Protein AF-A0A8S7RG93-F1 (afdb_monomer)

Solvent-accessible surface area (backbone atoms only — not comparable to full-atom values): 8094 Å² total; per-residue (Å²): 134,69,42,66,45,74,46,50,90,49,79,78,48,35,72,48,82,50,54,75,44,61,35,31,41,68,41,27,51,81,32,54,39,38,30,36,41,33,42,27,47,21,50,41,54,77,65,85,40,48,58,27,51,24,71,14,67,47,44,75,46,74,42,75,41,48,56,58,98,50,69,67,44,50,49,54,53,54,55,25,65,52,73,20,52,88,86,57,98,69,40,75,48,78,57,52,65,67,65,40,61,61,70,71,81,74,59,47,77,31,22,24,42,33,40,27,46,27,43,26,37,52,47,80,44,61,74,26,90,56,54,78,43,78,42,61,51,65,45,55,64,79,47,76,45,67,114

pLDDT: mean 72.79, std 14.79, range [44.59, 97.88]

Structure (mmCIF, N/CA/C/O backbone):
data_AF-A0A8S7RG93-F1
#
_entry.id   AF-A0A8S7RG93-F1
#
loop_
_atom_site.group_PDB
_atom_site.id
_atom_site.type_symbol
_atom_site.label_atom_id
_atom_site.label_alt_id
_atom_site.label_comp_id
_atom_site.label_asym_id
_atom_site.label_entity_id
_atom_site.label_seq_id
_atom_site.pdbx_PDB_ins_code
_atom_site.Cartn_x
_atom_site.Cartn_y
_atom_site.Cartn_z
_atom_site.occupancy
_atom_site.B_iso_or_equiv
_atom_site.auth_seq_id
_atom_site.auth_comp_id
_atom_site.auth_asym_id
_atom_site.auth_atom_id
_atom_site.pdbx_PDB_model_num
ATOM 1 N N . MET A 1 1 ? -13.156 17.822 -17.300 1.00 53.69 1 MET A N 1
ATOM 2 C CA . MET A 1 1 ? -12.222 16.770 -16.850 1.00 53.69 1 MET A CA 1
ATOM 3 C C . MET A 1 1 ? -11.912 17.086 -15.394 1.00 53.69 1 MET A C 1
ATOM 5 O O . MET A 1 1 ? -11.568 18.231 -15.138 1.00 53.69 1 MET A O 1
ATOM 9 N N . ILE A 1 2 ? -12.176 16.178 -14.451 1.00 56.91 2 ILE A N 1
ATOM 10 C CA . ILE A 1 2 ? -11.936 16.431 -13.020 1.00 56.91 2 ILE A CA 1
ATOM 11 C C . ILE A 1 2 ? -10.525 15.937 -12.704 1.00 56.91 2 ILE A C 1
ATOM 13 O O . ILE A 1 2 ? -10.261 14.744 -12.793 1.00 56.91 2 ILE A O 1
ATOM 17 N N . THR A 1 3 ? -9.628 16.863 -12.392 1.00 67.50 3 THR A N 1
ATOM 18 C CA . THR A 1 3 ? -8.232 16.596 -12.004 1.00 67.50 3 THR A CA 1
ATOM 19 C C . THR A 1 3 ? -8.032 16.630 -10.491 1.00 67.50 3 THR A C 1
ATOM 21 O O . THR A 1 3 ? -7.026 16.131 -9.988 1.00 67.50 3 THR A O 1
ATOM 24 N N . ASP A 1 4 ? -9.010 17.177 -9.771 1.00 73.06 4 ASP A N 1
ATOM 25 C CA . ASP A 1 4 ? -8.944 17.473 -8.347 1.00 73.06 4 ASP A CA 1
ATOM 26 C C . ASP A 1 4 ? -10.095 16.780 -7.620 1.00 73.06 4 ASP A C 1
ATOM 28 O O . ASP A 1 4 ? -11.269 17.011 -7.922 1.00 73.06 4 ASP A O 1
ATOM 32 N N . LEU A 1 5 ? -9.762 15.950 -6.632 1.00 72.94 5 LEU A N 1
ATOM 33 C CA . LEU A 1 5 ? -10.737 15.387 -5.709 1.00 72.94 5 LEU A CA 1
ATOM 34 C C . LEU A 1 5 ? -10.738 16.188 -4.409 1.00 72.94 5 LEU A C 1
ATOM 36 O O . LEU A 1 5 ? -9.759 16.198 -3.662 1.00 72.94 5 LEU A O 1
ATOM 40 N N . ILE A 1 6 ? -11.871 16.827 -4.124 1.00 71.94 6 ILE A N 1
ATOM 41 C CA . ILE A 1 6 ? -12.083 17.622 -2.918 1.00 71.94 6 ILE A CA 1
ATOM 42 C C . ILE A 1 6 ? -13.050 16.877 -1.995 1.00 71.94 6 ILE A C 1
ATOM 44 O 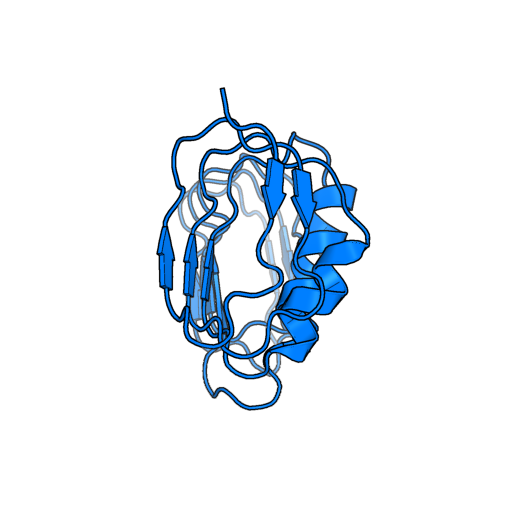O . ILE A 1 6 ? -14.241 16.781 -2.285 1.00 71.94 6 ILE A O 1
ATOM 48 N N . LEU A 1 7 ? -12.542 16.357 -0.876 1.00 67.44 7 LEU A N 1
ATOM 49 C CA . LEU A 1 7 ? -13.325 15.551 0.071 1.00 67.44 7 LEU A CA 1
ATOM 50 C C . LEU A 1 7 ? -13.907 16.355 1.243 1.00 67.44 7 LEU A C 1
ATOM 52 O O . LEU A 1 7 ? -14.810 15.875 1.935 1.00 67.44 7 LEU A O 1
ATOM 56 N N . HIS A 1 8 ? -13.442 17.588 1.461 1.00 66.88 8 HIS A N 1
ATOM 57 C CA . HIS A 1 8 ? -13.927 18.415 2.566 1.00 66.88 8 HIS A CA 1
ATOM 58 C C . HIS A 1 8 ? -15.433 18.726 2.427 1.00 66.88 8 HIS A C 1
ATOM 60 O O . HIS A 1 8 ? -15.956 18.844 1.322 1.00 66.88 8 HIS A O 1
ATOM 66 N N . ASN A 1 9 ? -16.133 18.850 3.563 1.00 59.69 9 ASN A N 1
ATOM 67 C CA . ASN A 1 9 ? -17.582 19.112 3.699 1.00 59.69 9 ASN A CA 1
ATOM 68 C C . ASN A 1 9 ? -18.556 17.944 3.440 1.00 59.69 9 ASN A C 1
ATOM 70 O O . ASN A 1 9 ? -19.765 18.170 3.386 1.00 59.69 9 ASN A O 1
ATOM 74 N N . HIS A 1 10 ? -18.087 16.693 3.387 1.00 65.50 10 HIS A N 1
ATOM 75 C CA . HIS A 1 10 ? -18.960 15.521 3.215 1.00 65.50 10 HIS A CA 1
ATOM 76 C C . HIS A 1 10 ? -18.983 14.599 4.456 1.00 65.50 10 HIS A C 1
ATOM 78 O O . HIS A 1 10 ? -18.579 13.439 4.379 1.00 65.50 10 HIS A O 1
ATOM 84 N N . PRO A 1 11 ? -19.513 15.048 5.616 1.00 65.88 11 PRO A N 1
ATOM 85 C CA . PRO A 1 11 ? -19.370 14.367 6.915 1.00 65.88 11 PRO A CA 1
ATOM 86 C C . PRO A 1 11 ? -20.132 13.038 7.041 1.00 65.88 11 PRO A C 1
ATOM 88 O O . PRO A 1 11 ? -20.156 12.439 8.114 1.00 65.88 11 PRO A O 1
ATOM 91 N N . ARG A 1 12 ? -20.831 12.601 5.991 1.00 71.31 12 ARG A N 1
ATOM 92 C CA . ARG A 1 12 ? -21.590 11.341 5.954 1.00 71.31 12 ARG A CA 1
ATOM 93 C C . ARG A 1 12 ? -21.070 10.365 4.903 1.00 71.31 12 ARG A C 1
ATOM 95 O O . ARG A 1 12 ? -21.580 9.251 4.838 1.00 71.31 12 ARG A O 1
ATOM 102 N N . MET A 1 13 ? -20.128 10.786 4.062 1.00 73.69 13 MET A N 1
ATOM 103 C CA . MET A 1 13 ? -19.639 9.966 2.965 1.00 73.69 13 MET A CA 1
ATOM 104 C C . MET A 1 13 ? -18.694 8.900 3.512 1.00 73.69 13 MET A C 1
ATOM 106 O O . MET A 1 13 ? -17.692 9.229 4.137 1.00 73.69 13 MET A O 1
ATOM 110 N N . LYS A 1 14 ? -19.064 7.634 3.303 1.00 73.94 14 LYS A N 1
ATOM 111 C CA . LYS A 1 14 ? -18.350 6.459 3.821 1.00 73.94 14 LYS A CA 1
ATOM 112 C C . LYS A 1 14 ? -17.550 5.739 2.747 1.00 73.94 14 LYS A C 1
ATOM 114 O O . LYS A 1 14 ? -16.487 5.211 3.030 1.00 73.94 14 LYS A O 1
ATOM 119 N N . THR A 1 15 ? -18.031 5.740 1.511 1.00 74.31 15 THR A N 1
ATOM 120 C CA . THR A 1 15 ? -17.422 4.984 0.417 1.00 74.31 15 THR A CA 1
ATOM 121 C C . THR A 1 15 ? -17.274 5.892 -0.785 1.00 74.31 15 THR A C 1
ATOM 123 O O . THR A 1 15 ? -18.243 6.531 -1.196 1.00 74.31 15 THR A O 1
ATOM 126 N N . ILE A 1 16 ? -16.067 5.939 -1.338 1.00 80.06 16 ILE A N 1
ATOM 127 C CA . ILE A 1 16 ? -15.759 6.634 -2.583 1.00 80.06 16 ILE A CA 1
ATOM 128 C C . ILE A 1 16 ? -14.997 5.671 -3.485 1.00 80.06 16 ILE A C 1
ATOM 130 O O . ILE A 1 16 ? -14.014 5.053 -3.078 1.00 80.06 16 ILE A O 1
ATOM 134 N N . THR A 1 17 ? -15.461 5.549 -4.721 1.00 79.94 17 THR A N 1
ATOM 135 C CA . THR A 1 17 ? -14.852 4.706 -5.746 1.00 79.94 17 THR A CA 1
ATOM 136 C C . THR A 1 17 ? -14.656 5.555 -6.987 1.00 79.94 17 THR A C 1
ATOM 138 O O . THR A 1 17 ? -15.620 6.031 -7.580 1.00 79.94 17 THR A O 1
ATOM 141 N N . LEU A 1 18 ? -13.395 5.808 -7.311 1.00 81.62 18 LEU A N 1
ATOM 142 C CA . LEU A 1 18 ? -12.941 6.705 -8.369 1.00 81.62 18 LEU A CA 1
ATOM 143 C C . LEU A 1 18 ? -11.790 6.061 -9.149 1.00 81.62 18 LEU A C 1
ATOM 145 O O . LEU A 1 18 ? -10.912 6.757 -9.659 1.00 81.62 18 LEU A O 1
ATOM 149 N N . ASN A 1 19 ? -11.772 4.730 -9.226 1.00 80.44 19 ASN A N 1
ATOM 150 C CA . ASN A 1 19 ? -10.787 4.023 -10.028 1.00 80.44 19 ASN A CA 1
ATOM 151 C C . ASN A 1 19 ? -10.903 4.382 -11.515 1.00 80.44 19 ASN A C 1
ATOM 153 O O . ASN A 1 19 ? -11.981 4.762 -11.971 1.00 80.44 19 ASN A O 1
ATOM 157 N N . ASP A 1 20 ? -9.798 4.265 -12.251 1.00 81.50 20 ASP A N 1
ATOM 158 C CA . ASP A 1 20 ? -9.731 4.487 -13.704 1.00 81.50 20 ASP A CA 1
ATOM 159 C C . ASP A 1 20 ? -10.137 5.914 -14.117 1.00 81.50 20 ASP A C 1
ATOM 161 O O . ASP A 1 20 ? -10.946 6.134 -15.020 1.00 81.50 20 ASP A O 1
ATOM 165 N N . ASN A 1 21 ? -9.581 6.906 -13.421 1.00 83.00 21 ASN A N 1
ATOM 166 C CA . ASN A 1 21 ? -9.814 8.326 -13.682 1.00 83.00 21 ASN A CA 1
ATOM 167 C C . ASN A 1 21 ? -8.485 9.065 -13.947 1.00 83.00 21 ASN A C 1
ATOM 169 O O . ASN A 1 21 ? -7.421 8.472 -14.098 1.00 83.00 21 ASN A O 1
ATOM 173 N N . HIS A 1 22 ? -8.543 10.394 -14.058 1.00 83.56 22 HIS A N 1
ATOM 174 C CA . HIS A 1 22 ? -7.373 11.253 -14.282 1.00 83.56 22 HIS A CA 1
ATOM 175 C C . HIS A 1 22 ? -7.102 12.184 -13.091 1.00 83.56 22 HIS A C 1
ATOM 177 O O . HIS A 1 22 ? -6.650 13.315 -13.273 1.00 83.56 22 HIS A O 1
ATOM 183 N N . ILE A 1 23 ? -7.411 11.730 -11.872 1.00 81.12 23 ILE A N 1
ATOM 184 C CA . ILE A 1 23 ? -7.219 12.524 -10.656 1.00 81.12 23 ILE A CA 1
ATOM 185 C C . ILE A 1 23 ? -5.720 12.661 -10.401 1.00 81.12 23 ILE A C 1
ATOM 187 O O . ILE A 1 23 ? -5.010 11.663 -10.295 1.00 81.12 23 ILE A O 1
ATOM 191 N N . ALA A 1 24 ? -5.257 13.902 -10.301 1.00 78.38 24 ALA A N 1
ATOM 192 C CA . ALA A 1 24 ? -3.866 14.242 -10.031 1.00 78.38 24 ALA A CA 1
ATOM 193 C C . ALA A 1 24 ? -3.673 14.783 -8.612 1.00 78.38 24 ALA A C 1
ATOM 195 O O . ALA A 1 24 ? -2.637 14.543 -7.995 1.00 78.38 24 ALA A O 1
ATOM 196 N N . HIS A 1 25 ? -4.681 15.471 -8.072 1.00 77.06 25 HIS A N 1
ATOM 197 C CA . HIS A 1 25 ? -4.604 16.110 -6.765 1.00 77.06 25 HIS A CA 1
ATOM 198 C C . HIS A 1 25 ? -5.715 15.622 -5.838 1.00 77.06 25 HIS A C 1
ATOM 200 O O . HIS A 1 25 ? -6.895 15.597 -6.194 1.00 77.06 25 HIS A O 1
ATOM 206 N N . LEU A 1 26 ? -5.321 15.271 -4.614 1.00 76.25 26 LEU A N 1
ATOM 207 C CA . LEU A 1 26 ? -6.220 14.894 -3.533 1.00 76.25 26 LEU A CA 1
ATOM 208 C C . LEU A 1 26 ? -6.180 15.955 -2.432 1.00 76.25 26 LEU A C 1
ATOM 210 O O . LEU A 1 26 ? -5.134 16.184 -1.825 1.00 76.25 26 LEU A O 1
ATOM 214 N N . ASN A 1 27 ? -7.337 16.544 -2.133 1.00 73.94 27 ASN A N 1
ATOM 215 C CA . ASN A 1 27 ? -7.545 17.381 -0.958 1.00 73.94 27 ASN A CA 1
ATOM 216 C C . ASN A 1 27 ? -8.485 16.667 0.020 1.00 73.94 27 ASN A C 1
ATOM 218 O O . ASN A 1 27 ? -9.711 16.679 -0.128 1.00 73.94 27 ASN A O 1
ATOM 222 N N . ALA A 1 28 ? -7.879 16.061 1.037 1.00 68.50 28 ALA A N 1
ATOM 223 C CA . ALA A 1 28 ? -8.553 15.267 2.056 1.00 68.50 28 ALA A CA 1
ATOM 224 C C . ALA A 1 28 ? -8.852 16.025 3.361 1.00 68.50 28 ALA A C 1
ATOM 226 O O . ALA A 1 28 ? -9.285 15.406 4.339 1.00 68.50 28 ALA A O 1
ATOM 227 N N . LYS A 1 29 ? -8.629 17.346 3.411 1.00 67.75 29 LYS A N 1
ATOM 228 C CA . LYS A 1 29 ? -8.782 18.138 4.643 1.00 67.75 29 LYS A CA 1
ATOM 229 C C . LYS A 1 29 ? -10.152 17.921 5.289 1.00 67.75 29 LYS A C 1
ATOM 231 O O . LYS A 1 29 ? -11.175 17.947 4.614 1.00 67.75 29 LYS A O 1
ATOM 236 N N . ASN A 1 30 ? -10.174 17.753 6.611 1.00 63.59 30 ASN A N 1
ATOM 237 C CA . ASN A 1 30 ? -11.399 17.637 7.416 1.00 63.59 30 ASN A CA 1
ATOM 238 C C . ASN A 1 30 ? -12.322 16.450 7.051 1.00 63.59 30 ASN A C 1
ATOM 240 O O . ASN A 1 30 ? -13.522 16.489 7.341 1.00 63.59 30 ASN A O 1
ATOM 244 N N . THR A 1 31 ? -11.797 15.394 6.422 1.00 66.25 31 THR A N 1
ATOM 245 C CA . THR A 1 31 ? -12.564 14.166 6.155 1.00 66.25 31 THR A CA 1
ATOM 246 C C . THR A 1 31 ? -12.633 13.327 7.429 1.00 66.25 31 THR A C 1
ATOM 248 O O . THR A 1 31 ? -11.603 12.904 7.936 1.00 66.25 31 THR A O 1
ATOM 251 N N . THR A 1 32 ? -13.834 13.092 7.968 1.00 62.72 32 THR A N 1
ATOM 252 C CA . THR A 1 32 ? -13.985 12.485 9.309 1.00 62.72 32 THR A CA 1
ATOM 253 C C . THR A 1 32 ? -14.728 11.157 9.354 1.00 62.72 32 THR A C 1
ATOM 255 O O . THR A 1 32 ? -14.749 10.543 10.412 1.00 62.72 32 THR A O 1
ATOM 258 N N . LYS A 1 33 ? -15.352 10.693 8.262 1.00 71.69 33 LYS A N 1
ATOM 259 C CA . LYS A 1 33 ? -16.142 9.440 8.255 1.00 71.69 33 LYS A CA 1
ATOM 260 C C . LYS A 1 33 ? -15.929 8.555 7.031 1.00 71.69 33 LYS A C 1
ATOM 262 O O . LYS A 1 33 ? -16.757 7.684 6.771 1.00 71.69 33 LYS A O 1
ATOM 267 N N . LEU A 1 34 ? -14.874 8.802 6.262 1.00 72.75 34 LEU A N 1
ATOM 268 C CA . LEU A 1 34 ? -14.605 7.982 5.091 1.00 72.75 34 LEU A CA 1
ATOM 269 C C . LEU A 1 34 ? -14.092 6.626 5.570 1.00 72.75 34 LEU A C 1
ATOM 271 O O . LEU A 1 34 ? -13.175 6.563 6.375 1.00 72.75 34 LEU A O 1
ATOM 275 N N . GLU A 1 35 ? -14.726 5.561 5.104 1.00 73.44 35 GLU A N 1
ATOM 276 C CA . GLU A 1 35 ? -14.441 4.176 5.475 1.00 73.44 35 GLU A CA 1
ATOM 277 C C . GLU A 1 35 ? -13.681 3.452 4.354 1.00 73.44 35 GLU A C 1
ATOM 279 O O . GLU A 1 35 ? -12.786 2.655 4.620 1.00 73.44 35 GLU A O 1
ATOM 284 N N . TYR A 1 36 ? -13.991 3.779 3.098 1.00 71.94 36 TYR A N 1
ATOM 285 C CA . TYR A 1 36 ? -13.410 3.165 1.908 1.00 71.94 36 TYR A CA 1
ATOM 286 C C . TYR A 1 36 ? -13.118 4.216 0.833 1.00 71.94 36 TYR A C 1
ATOM 288 O O . TYR A 1 36 ? -14.006 4.994 0.465 1.00 71.94 36 TYR A O 1
ATOM 296 N N . LEU A 1 37 ? -11.901 4.199 0.285 1.00 76.56 37 LEU A N 1
ATOM 297 C CA . LEU A 1 37 ? -11.484 5.059 -0.820 1.00 76.56 37 LEU A CA 1
ATOM 298 C C . LEU A 1 37 ? -10.726 4.255 -1.879 1.00 76.56 37 LEU A C 1
ATOM 300 O O . LEU A 1 37 ? -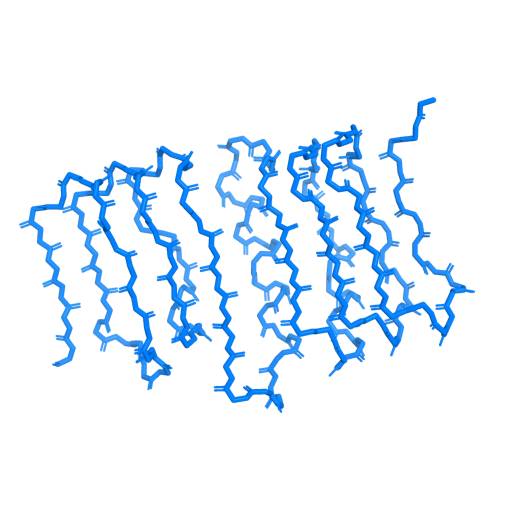9.609 3.807 -1.646 1.00 76.56 37 LEU A O 1
ATOM 304 N N . ASN A 1 38 ? -11.299 4.112 -3.069 1.00 74.19 38 ASN A N 1
ATOM 305 C CA . ASN A 1 38 ? -10.595 3.528 -4.206 1.00 74.19 38 ASN A CA 1
ATOM 306 C C . ASN A 1 38 ? -10.211 4.616 -5.213 1.00 74.19 38 ASN A C 1
ATOM 308 O O . ASN A 1 38 ? -11.084 5.234 -5.820 1.00 74.19 38 ASN A O 1
ATOM 312 N N . LEU A 1 39 ? -8.906 4.827 -5.373 1.00 77.00 39 LEU A N 1
ATOM 313 C CA . LEU A 1 39 ? -8.277 5.741 -6.323 1.00 77.00 39 LEU A CA 1
ATOM 314 C C . LEU A 1 39 ? -7.324 4.996 -7.273 1.00 77.00 39 LEU A C 1
ATOM 316 O O . LEU A 1 39 ? -6.434 5.618 -7.852 1.00 77.00 39 LEU A O 1
ATOM 320 N N . SER A 1 40 ? -7.473 3.679 -7.447 1.00 71.50 40 SER A N 1
ATOM 321 C CA . SER A 1 40 ? -6.615 2.916 -8.355 1.00 71.50 40 SER A CA 1
ATOM 322 C C . SER A 1 40 ? -6.696 3.439 -9.792 1.00 71.50 40 SER A C 1
ATOM 324 O O . SER A 1 40 ? -7.713 3.970 -10.223 1.00 71.50 40 SER A O 1
ATOM 326 N N . ASN A 1 41 ? -5.611 3.315 -10.546 1.00 73.06 41 ASN A N 1
ATOM 327 C CA . ASN A 1 41 ? -5.509 3.757 -11.935 1.00 73.06 41 ASN A CA 1
ATOM 328 C C . ASN A 1 41 ? -5.881 5.244 -12.114 1.00 73.06 41 ASN A C 1
ATOM 330 O O . ASN A 1 41 ? -6.720 5.601 -12.939 1.00 73.06 41 ASN A O 1
ATOM 334 N N . ASN A 1 42 ? -5.267 6.104 -11.299 1.00 76.69 42 ASN A N 1
ATOM 335 C CA . ASN A 1 42 ? -5.296 7.566 -11.431 1.00 76.69 42 ASN A CA 1
ATOM 336 C C . ASN A 1 42 ? -3.881 8.113 -11.690 1.00 76.69 42 ASN A C 1
ATOM 338 O O . ASN A 1 42 ? -2.939 7.340 -11.802 1.00 76.69 42 ASN A O 1
ATOM 342 N N . ASN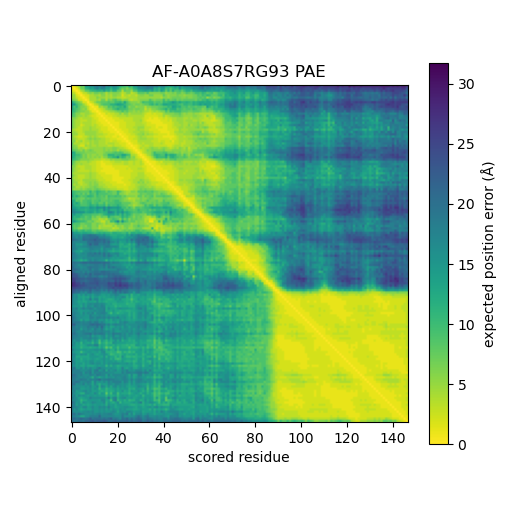 A 1 43 ? -3.726 9.440 -11.760 1.00 75.88 43 ASN A N 1
ATOM 343 C CA . ASN A 1 43 ? -2.453 10.126 -12.023 1.00 75.88 43 ASN A CA 1
ATOM 344 C C . ASN A 1 43 ? -1.955 10.899 -10.785 1.00 75.88 43 ASN A C 1
ATOM 346 O O . ASN A 1 43 ? -1.482 12.032 -10.907 1.00 75.88 43 ASN A O 1
ATOM 350 N N . LEU A 1 44 ? -2.133 10.328 -9.588 1.00 72.94 44 LEU A N 1
ATOM 351 C CA . LEU A 1 44 ? -1.935 11.025 -8.314 1.00 72.94 44 LEU A CA 1
ATOM 352 C C . LEU A 1 44 ? -0.491 11.511 -8.146 1.00 72.94 44 LEU A C 1
ATOM 354 O O . LEU A 1 44 ? 0.438 10.712 -8.118 1.00 72.94 44 LEU A O 1
ATOM 358 N N . LEU A 1 45 ? -0.324 12.820 -7.969 1.00 71.88 45 LEU A N 1
ATOM 359 C CA . LEU A 1 45 ? 0.946 13.465 -7.637 1.00 71.88 45 LEU A CA 1
ATOM 360 C C . LEU A 1 45 ? 1.173 13.455 -6.116 1.00 71.88 45 LEU A C 1
ATOM 362 O O . LEU A 1 45 ? 0.186 13.462 -5.389 1.00 71.88 45 LEU A O 1
ATOM 366 N N . PRO A 1 46 ? 2.419 13.498 -5.602 1.00 65.19 46 PRO A N 1
ATOM 367 C CA . PRO A 1 46 ? 2.707 13.673 -4.169 1.00 65.19 46 PRO A CA 1
ATOM 368 C C . PRO A 1 46 ? 1.864 14.783 -3.509 1.00 65.19 46 PRO A C 1
ATOM 370 O O . PRO A 1 46 ? 1.734 15.870 -4.072 1.00 65.19 46 PRO A O 1
ATOM 373 N N . THR A 1 47 ? 1.316 14.548 -2.309 1.00 66.31 47 THR A N 1
ATOM 374 C CA . THR A 1 47 ? 0.600 15.577 -1.527 1.00 66.31 47 THR A CA 1
ATOM 375 C C . THR A 1 47 ? 0.931 15.494 -0.040 1.00 66.31 47 THR A C 1
ATOM 377 O O . THR A 1 47 ? 1.064 14.407 0.511 1.00 66.31 47 THR A O 1
ATOM 380 N N . ASN A 1 48 ? 0.990 16.650 0.624 1.00 62.28 48 ASN A N 1
ATOM 381 C CA . ASN A 1 48 ? 1.135 16.748 2.082 1.00 62.28 48 ASN A CA 1
ATOM 382 C C . ASN A 1 48 ? -0.219 16.634 2.812 1.00 62.28 48 ASN A C 1
ATOM 384 O O . ASN A 1 48 ? -0.263 16.525 4.032 1.00 62.28 48 ASN A O 1
ATOM 388 N N . ASP A 1 49 ? -1.337 16.672 2.078 1.00 61.62 49 ASP A N 1
ATOM 389 C CA . ASP A 1 49 ? -2.686 16.616 2.657 1.00 61.62 49 ASP A CA 1
ATOM 390 C C . ASP A 1 49 ? -3.156 15.180 2.945 1.00 61.62 49 ASP A C 1
ATOM 392 O O . ASP A 1 49 ? -4.237 14.984 3.507 1.00 61.62 49 ASP A O 1
ATOM 396 N N . ILE A 1 50 ? -2.359 14.168 2.584 1.00 63.03 50 ILE A N 1
ATOM 397 C CA . ILE A 1 50 ? -2.693 12.763 2.830 1.00 63.03 50 ILE A CA 1
ATOM 398 C C . ILE A 1 50 ? -2.822 12.475 4.330 1.00 63.03 50 ILE A C 1
ATOM 400 O O . ILE A 1 50 ? -3.682 11.690 4.731 1.00 63.03 50 ILE A O 1
ATOM 404 N N . ASP A 1 51 ? -2.084 13.227 5.156 1.00 56.69 51 ASP A N 1
ATOM 405 C CA . ASP A 1 51 ? -2.135 13.148 6.613 1.00 56.69 51 ASP A CA 1
ATOM 406 C C . ASP A 1 51 ? -3.514 13.481 7.205 1.00 56.69 51 ASP A C 1
ATOM 408 O O . ASP A 1 51 ? -3.820 13.163 8.351 1.00 56.69 51 ASP A O 1
ATOM 412 N N . GLN A 1 52 ? -4.400 14.091 6.417 1.00 61.78 52 GLN A N 1
ATOM 413 C CA . GLN A 1 52 ? -5.749 14.450 6.842 1.00 6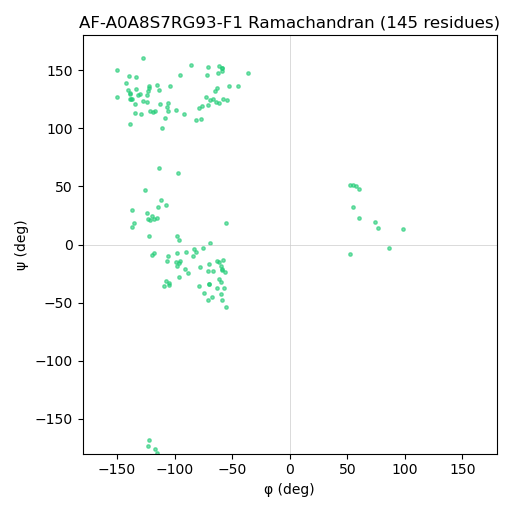1.78 52 GLN A CA 1
ATOM 414 C C . GLN A 1 52 ? -6.771 13.332 6.608 1.00 61.78 52 GLN A C 1
ATOM 416 O O . GLN A 1 52 ? -7.740 13.264 7.365 1.00 61.78 52 GLN A O 1
ATOM 421 N N . LEU A 1 53 ? -6.543 12.410 5.655 1.00 57.31 53 LEU A N 1
ATOM 422 C CA . LEU A 1 53 ? -7.323 11.159 5.586 1.00 57.31 53 LEU A CA 1
ATOM 423 C C . LEU A 1 53 ? -7.167 10.349 6.882 1.00 57.31 53 LEU A C 1
ATOM 425 O O . LEU A 1 53 ? -8.107 9.693 7.329 1.00 57.31 53 LEU A O 1
ATOM 429 N N . ILE A 1 54 ? -5.991 10.458 7.504 1.00 51.09 54 ILE A N 1
ATOM 430 C CA . ILE A 1 54 ? -5.598 9.762 8.732 1.00 51.09 54 ILE A CA 1
ATOM 431 C C . ILE A 1 54 ? -6.446 10.141 9.927 1.00 51.09 54 ILE A C 1
ATOM 433 O O . ILE A 1 54 ? -6.827 9.288 10.727 1.00 51.09 54 ILE A O 1
ATOM 437 N N . SER A 1 55 ? -6.818 11.414 10.014 1.00 51.78 55 SER A N 1
ATOM 438 C CA . SER A 1 55 ? -7.643 11.918 11.107 1.00 51.78 55 SER A CA 1
ATOM 439 C C . SER A 1 55 ? -9.042 11.285 11.163 1.00 51.78 55 SER A C 1
ATOM 441 O O . SER A 1 55 ? -9.718 11.398 12.187 1.00 51.78 55 SER A O 1
ATOM 443 N N . SER A 1 56 ? -9.477 10.586 10.104 1.00 58.16 56 SER A N 1
ATOM 444 C CA . SER A 1 56 ? -10.823 10.027 10.022 1.00 58.16 56 SER A CA 1
ATOM 445 C C . SER A 1 56 ? -11.069 8.844 10.962 1.00 58.16 56 SER A C 1
ATOM 447 O O . SER A 1 56 ? -12.240 8.584 11.220 1.00 58.16 56 SER A O 1
ATOM 449 N N . LYS A 1 57 ? -10.043 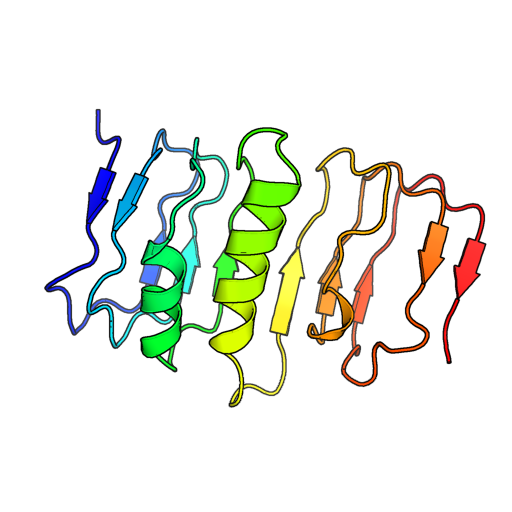8.102 11.423 1.00 57.59 57 LYS A N 1
ATOM 450 C CA . LYS A 1 57 ? -10.130 6.864 12.254 1.00 57.59 57 LYS A CA 1
ATOM 451 C C . LYS A 1 57 ? -11.032 5.721 11.741 1.00 57.59 57 LYS A C 1
ATOM 453 O O . LYS A 1 57 ? -11.050 4.640 12.315 1.00 57.59 57 LYS A O 1
ATOM 458 N N . HIS A 1 58 ? -11.809 5.957 10.691 1.00 58.69 58 HIS A N 1
ATOM 459 C CA . HIS A 1 58 ? -12.816 5.050 10.145 1.00 58.69 58 HIS A CA 1
ATOM 460 C C . HIS A 1 58 ? -12.379 4.413 8.825 1.00 58.69 58 HIS A C 1
ATOM 462 O O . HIS A 1 58 ? -13.002 3.452 8.381 1.00 58.69 58 HIS A O 1
ATOM 468 N N . LEU A 1 59 ? -11.326 4.943 8.202 1.00 59.09 59 LEU A N 1
ATOM 469 C CA . LEU A 1 59 ? -10.844 4.518 6.898 1.00 59.09 59 LEU A CA 1
ATOM 470 C C . LEU A 1 59 ? -10.068 3.208 7.049 1.00 59.09 59 LEU A C 1
ATOM 472 O O . LEU A 1 59 ? -8.971 3.191 7.597 1.00 59.09 59 LEU A O 1
ATOM 476 N N . TRP A 1 60 ? -10.662 2.112 6.579 1.00 54.50 60 TRP A N 1
ATOM 477 C CA . TRP A 1 60 ? -10.113 0.758 6.708 1.00 54.50 60 TRP A CA 1
ATOM 478 C C . TRP A 1 60 ? -9.539 0.222 5.390 1.00 54.50 60 TRP A C 1
ATOM 480 O O . TRP A 1 60 ? -8.889 -0.822 5.385 1.00 54.50 60 TRP A O 1
ATOM 490 N N . HIS A 1 61 ? -9.766 0.918 4.270 1.00 58.31 61 HIS A N 1
ATOM 491 C CA . HIS A 1 61 ? -9.284 0.496 2.958 1.00 58.31 61 HIS A CA 1
ATOM 492 C C . HIS A 1 61 ? -9.016 1.680 2.030 1.00 58.31 61 HIS A C 1
ATOM 494 O O . HIS A 1 61 ? -9.899 2.510 1.787 1.00 58.31 61 HIS A O 1
ATOM 500 N N . VAL A 1 62 ? -7.806 1.716 1.470 1.00 61.72 62 VAL A N 1
ATOM 501 C CA . VAL A 1 62 ? -7.394 2.683 0.452 1.00 61.72 62 VAL A CA 1
ATOM 502 C C . VAL A 1 62 ? -6.663 1.943 -0.665 1.00 61.72 62 VAL A C 1
ATOM 504 O O . VAL A 1 62 ? -5.645 1.309 -0.405 1.00 61.72 62 VAL A O 1
ATOM 507 N N . LEU A 1 63 ? -7.169 2.027 -1.897 1.00 59.72 63 LEU A N 1
ATOM 508 C CA . LEU A 1 63 ? -6.493 1.485 -3.083 1.00 59.72 63 LEU A CA 1
ATOM 509 C C . LEU A 1 63 ? -5.902 2.624 -3.894 1.00 59.72 63 LEU A C 1
ATOM 511 O O . LEU A 1 63 ? -6.631 3.510 -4.342 1.00 59.72 63 LEU A O 1
ATOM 515 N N . VAL A 1 64 ? -4.591 2.585 -4.101 1.00 62.84 64 VAL A N 1
ATOM 516 C CA . VAL A 1 64 ? -3.868 3.550 -4.922 1.00 62.84 64 VAL A CA 1
ATOM 517 C C . VAL A 1 64 ? -2.842 2.789 -5.753 1.00 62.84 64 VAL A C 1
ATOM 519 O O . VAL A 1 64 ? -1.797 2.401 -5.249 1.00 62.84 64 VAL A O 1
ATOM 522 N N . ASN A 1 65 ? -3.144 2.614 -7.037 1.00 54.84 65 ASN A N 1
ATOM 523 C CA . ASN A 1 65 ? -2.229 2.075 -8.043 1.00 54.84 65 ASN A CA 1
ATOM 524 C C . ASN A 1 65 ? -2.109 3.142 -9.140 1.00 54.84 65 ASN A C 1
ATOM 526 O O . ASN A 1 65 ? -3.122 3.729 -9.511 1.00 54.84 65 ASN A O 1
ATOM 530 N N . GLY A 1 66 ? -0.906 3.449 -9.626 1.00 51.81 66 GLY A N 1
ATOM 531 C CA . GLY A 1 66 ? -0.711 4.496 -10.645 1.00 51.81 66 GLY A CA 1
ATOM 532 C C . GLY A 1 66 ? -0.259 5.867 -10.128 1.00 51.81 66 GLY A C 1
ATOM 533 O O . GLY A 1 66 ? -0.240 6.823 -10.899 1.00 51.81 66 GLY A O 1
ATOM 534 N N . ILE A 1 67 ? 0.193 5.980 -8.870 1.00 54.16 67 ILE A N 1
ATOM 535 C CA . ILE A 1 67 ? 1.146 7.056 -8.545 1.00 54.16 67 ILE A CA 1
ATOM 536 C C . ILE A 1 67 ? 2.292 6.868 -9.542 1.00 54.16 67 ILE A C 1
ATOM 538 O O . ILE A 1 67 ? 2.815 5.761 -9.682 1.00 54.16 67 ILE A O 1
ATOM 542 N N . ASN A 1 68 ? 2.602 7.915 -10.298 1.00 56.44 68 ASN A N 1
ATOM 543 C CA . ASN A 1 68 ? 3.756 7.999 -11.183 1.00 56.44 68 ASN A CA 1
ATOM 544 C C . ASN A 1 68 ? 4.973 7.281 -10.563 1.00 56.44 68 ASN A C 1
ATOM 546 O O . ASN A 1 68 ? 5.106 7.263 -9.343 1.00 56.44 68 ASN A O 1
ATOM 550 N N . ASN A 1 69 ? 5.839 6.682 -11.395 1.00 52.31 69 ASN A N 1
ATOM 551 C CA . ASN A 1 69 ? 6.967 5.791 -11.033 1.00 52.31 69 ASN A CA 1
ATOM 552 C C . ASN A 1 69 ? 8.015 6.362 -10.034 1.00 52.31 69 ASN A C 1
ATOM 554 O O . ASN A 1 69 ? 9.132 5.862 -9.986 1.00 52.31 69 ASN A O 1
ATOM 558 N N . ASP A 1 70 ? 7.702 7.411 -9.273 1.00 56.75 70 ASP A N 1
ATOM 559 C CA . ASP A 1 70 ? 8.443 7.947 -8.141 1.00 56.75 70 ASP A CA 1
ATOM 560 C C . ASP A 1 70 ? 8.154 7.141 -6.850 1.00 56.75 70 ASP A C 1
ATOM 562 O O . ASP A 1 70 ? 7.080 7.267 -6.245 1.00 56.75 70 ASP A O 1
ATOM 566 N N . PRO A 1 71 ? 9.114 6.326 -6.382 1.00 52.72 71 PRO A N 1
ATOM 567 C CA . PRO A 1 71 ? 8.966 5.507 -5.181 1.00 52.72 71 PRO A CA 1
ATOM 568 C C . PRO A 1 71 ? 8.860 6.329 -3.886 1.00 52.72 71 PRO A C 1
ATOM 570 O O . PRO A 1 71 ? 8.312 5.846 -2.893 1.00 52.72 71 PRO A O 1
ATOM 573 N N . LEU A 1 72 ? 9.363 7.571 -3.872 1.00 52.25 72 LEU A N 1
ATOM 574 C CA . LEU A 1 72 ? 9.346 8.439 -2.691 1.00 52.25 72 LEU A CA 1
ATOM 575 C C . LEU A 1 72 ? 7.940 8.996 -2.436 1.00 52.25 72 LEU A C 1
ATOM 577 O O . LEU A 1 72 ? 7.464 9.010 -1.299 1.00 52.25 72 LEU A O 1
ATOM 581 N N . ALA A 1 73 ? 7.264 9.398 -3.517 1.00 55.25 73 ALA A N 1
ATOM 582 C CA . ALA A 1 73 ? 5.874 9.842 -3.508 1.00 55.25 73 ALA A CA 1
ATOM 583 C C . ALA A 1 73 ? 4.961 8.743 -2.962 1.00 55.25 73 ALA A C 1
ATOM 585 O O . ALA A 1 73 ? 4.171 8.968 -2.044 1.00 55.25 73 ALA A O 1
ATOM 586 N N . GLN A 1 74 ? 5.144 7.528 -3.482 1.00 55.59 74 GLN A N 1
ATOM 587 C CA . GLN A 1 74 ? 4.457 6.333 -3.016 1.00 55.59 74 GLN A CA 1
ATOM 588 C C . GLN A 1 74 ? 4.676 6.147 -1.511 1.00 55.59 74 GLN A C 1
ATOM 590 O O . GLN A 1 74 ? 3.714 6.100 -0.751 1.00 55.59 74 GLN A O 1
ATOM 595 N N . MET A 1 75 ? 5.926 6.130 -1.043 1.00 54.06 75 MET A N 1
ATOM 596 C CA . MET A 1 75 ? 6.257 5.928 0.372 1.00 54.06 75 MET A CA 1
ATOM 597 C C . MET A 1 75 ? 5.598 6.946 1.325 1.00 54.06 75 MET A C 1
ATOM 599 O O . MET A 1 75 ? 5.178 6.563 2.422 1.00 54.06 75 MET A O 1
ATOM 603 N N . GLN A 1 76 ? 5.477 8.218 0.930 1.00 55.03 76 GLN A N 1
ATOM 604 C CA . GLN A 1 76 ? 4.788 9.246 1.724 1.00 55.03 76 GLN A CA 1
ATOM 605 C C . GLN A 1 76 ? 3.279 8.987 1.812 1.00 55.03 76 GLN A C 1
ATOM 607 O O . GLN A 1 76 ? 2.720 8.998 2.909 1.00 55.03 76 GLN A O 1
ATOM 612 N N . TYR A 1 77 ? 2.641 8.646 0.689 1.00 56.97 77 TYR A N 1
ATOM 613 C CA . TYR A 1 77 ? 1.238 8.229 0.666 1.00 56.97 77 TYR A CA 1
ATOM 614 C C . TYR A 1 77 ? 0.990 6.984 1.533 1.00 56.97 77 TYR A C 1
ATOM 616 O O . TYR A 1 77 ? 0.040 6.946 2.315 1.00 56.97 77 TYR A O 1
ATOM 624 N N . TRP A 1 78 ? 1.884 5.996 1.468 1.00 51.28 78 TRP A N 1
ATOM 625 C CA . TRP A 1 78 ? 1.786 4.755 2.242 1.00 51.28 78 TRP A CA 1
ATOM 626 C C . TRP A 1 78 ? 2.033 4.949 3.743 1.00 51.28 78 TRP A C 1
ATOM 628 O O . TRP A 1 78 ? 1.416 4.270 4.560 1.00 51.28 78 TRP A O 1
ATOM 638 N N . THR A 1 79 ? 2.913 5.877 4.127 1.00 53.00 79 THR A N 1
ATOM 639 C CA . THR A 1 79 ? 3.157 6.223 5.540 1.00 53.00 79 THR A CA 1
ATOM 640 C C . THR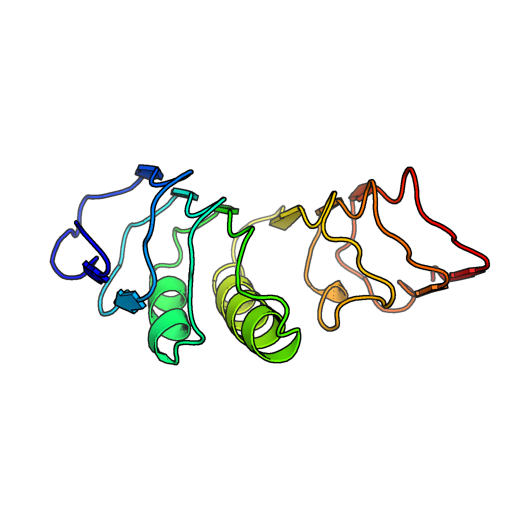 A 1 79 ? 1.963 6.953 6.145 1.00 53.00 79 THR A C 1
ATOM 642 O O . THR A 1 79 ? 1.622 6.732 7.305 1.00 53.00 79 THR A O 1
ATOM 645 N N . ALA A 1 80 ? 1.277 7.760 5.344 1.00 51.84 80 ALA A N 1
ATOM 646 C CA . ALA A 1 80 ? 0.066 8.421 5.777 1.00 51.84 80 ALA A CA 1
ATOM 647 C C . ALA A 1 80 ? -1.103 7.436 5.936 1.00 51.84 80 ALA A C 1
ATOM 649 O O . ALA A 1 80 ? -1.706 7.369 7.000 1.00 51.84 80 ALA A O 1
ATOM 650 N N . VAL A 1 81 ? -1.350 6.556 4.957 1.00 52.50 81 VAL A N 1
ATOM 651 C CA . VAL A 1 81 ? -2.351 5.471 5.080 1.00 52.50 81 VAL A CA 1
ATOM 652 C C . VAL A 1 81 ? -2.089 4.553 6.292 1.00 52.50 81 VAL A C 1
ATOM 654 O O . VAL A 1 81 ? -3.012 3.952 6.834 1.00 52.50 81 VAL A O 1
ATOM 657 N N . ARG A 1 82 ? -0.849 4.489 6.780 1.00 51.19 82 ARG A N 1
ATOM 658 C CA . ARG A 1 82 ? -0.429 3.669 7.921 1.00 51.19 82 ARG A CA 1
ATOM 659 C C . ARG A 1 82 ? -0.777 4.248 9.300 1.00 51.19 82 ARG A C 1
ATOM 661 O O . ARG A 1 82 ? -1.136 3.465 10.171 1.00 51.19 82 ARG A O 1
ATOM 668 N N . ASN A 1 83 ? -0.741 5.568 9.522 1.00 47.06 83 ASN A N 1
ATOM 669 C CA . ASN A 1 83 ? -1.108 6.137 10.839 1.00 47.06 83 ASN A CA 1
ATOM 670 C C . ASN A 1 83 ? -2.635 6.140 11.090 1.00 47.06 83 ASN A C 1
ATOM 672 O O . ASN A 1 83 ? -3.092 6.576 12.143 1.00 47.06 83 ASN A O 1
ATOM 676 N N . ILE A 1 84 ? -3.441 5.710 10.108 1.00 49.78 84 ILE A N 1
ATOM 677 C CA . ILE A 1 84 ? -4.916 5.711 10.161 1.00 49.78 84 ILE A CA 1
ATOM 678 C C . ILE A 1 84 ? -5.444 4.544 11.013 1.00 49.78 84 ILE A C 1
ATOM 680 O O . ILE A 1 84 ? -6.591 4.555 11.453 1.00 49.78 84 ILE A O 1
ATOM 684 N N . ILE A 1 85 ? -4.613 3.522 11.238 1.00 50.16 85 ILE A N 1
ATOM 685 C CA . ILE A 1 85 ? -5.069 2.147 11.459 1.00 50.16 85 ILE A CA 1
ATOM 686 C C . ILE A 1 85 ? -4.512 1.571 12.766 1.00 50.16 85 ILE A C 1
ATOM 688 O O . ILE A 1 85 ? -3.995 0.456 12.822 1.00 50.16 85 ILE A O 1
ATOM 692 N N . ASP A 1 86 ? -4.608 2.355 13.837 1.00 44.59 86 ASP A N 1
ATOM 693 C CA . ASP A 1 86 ? -4.256 1.899 15.189 1.00 44.59 86 ASP A CA 1
ATOM 694 C C . ASP A 1 86 ? -5.383 1.091 15.870 1.00 44.59 86 ASP A C 1
ATOM 696 O O . ASP A 1 86 ? -5.135 0.481 16.904 1.00 44.59 86 ASP A O 1
ATOM 700 N N . ASP A 1 87 ? -6.581 0.991 15.269 1.00 46.75 87 ASP A N 1
ATOM 701 C CA . ASP A 1 87 ? -7.751 0.308 15.866 1.00 46.75 87 ASP A CA 1
ATOM 702 C C . ASP A 1 87 ? -8.340 -0.858 15.030 1.00 46.75 87 ASP A C 1
ATOM 704 O O . ASP A 1 87 ? -9.392 -1.393 15.391 1.00 46.75 87 ASP A O 1
ATOM 708 N N . THR A 1 88 ? -7.713 -1.301 13.925 1.00 51.81 88 THR A N 1
ATOM 709 C CA . THR A 1 88 ? -8.196 -2.486 13.174 1.00 51.81 88 THR A CA 1
ATOM 710 C C . THR A 1 88 ? -7.205 -3.656 13.186 1.00 51.81 88 THR A C 1
ATOM 712 O O . THR A 1 88 ? -5.995 -3.500 13.031 1.00 51.81 88 THR A O 1
ATOM 715 N N . ASN A 1 89 ? -7.750 -4.864 13.377 1.00 56.19 89 ASN A N 1
ATOM 716 C CA . ASN A 1 89 ? -6.991 -6.113 13.524 1.00 56.19 89 ASN A CA 1
ATOM 717 C C . ASN A 1 89 ? -6.315 -6.597 12.231 1.00 56.19 89 ASN A C 1
ATOM 719 O O . ASN A 1 89 ? -5.426 -7.440 12.303 1.00 56.19 89 ASN A O 1
ATOM 723 N N . GLU A 1 90 ? -6.722 -6.097 11.061 1.00 61.16 90 GLU A N 1
ATOM 724 C CA . GLU A 1 90 ? -6.105 -6.455 9.784 1.00 61.16 90 GLU A CA 1
ATOM 725 C C . GLU A 1 90 ? -5.949 -5.227 8.881 1.00 61.16 90 GLU A C 1
ATOM 727 O O . GLU A 1 90 ? -6.923 -4.540 8.567 1.00 61.16 90 GLU A O 1
ATOM 732 N N . VAL A 1 91 ? -4.716 -4.983 8.435 1.00 64.88 91 VAL A N 1
ATOM 733 C CA . VAL A 1 91 ? -4.358 -3.952 7.460 1.00 64.88 91 VAL A CA 1
ATOM 734 C C . VAL A 1 91 ? -3.749 -4.632 6.248 1.00 64.88 91 VAL A C 1
ATOM 736 O O . VAL A 1 91 ? -2.671 -5.224 6.341 1.00 64.88 91 VAL A O 1
ATOM 739 N N . THR A 1 92 ? -4.446 -4.547 5.116 1.00 67.25 92 THR A N 1
ATOM 740 C CA . THR A 1 92 ? -4.004 -5.150 3.857 1.00 67.25 92 THR A CA 1
ATOM 741 C C . THR A 1 92 ? -3.451 -4.094 2.915 1.00 67.25 92 THR A C 1
ATOM 743 O O . THR A 1 92 ? -4.070 -3.048 2.739 1.00 67.25 92 THR A O 1
ATOM 746 N N . ILE A 1 93 ? -2.326 -4.395 2.275 1.00 67.31 93 ILE A N 1
ATOM 747 C CA . ILE A 1 93 ? -1.797 -3.640 1.143 1.00 67.31 93 ILE A CA 1
ATOM 748 C C . ILE A 1 93 ? -1.643 -4.564 -0.066 1.00 67.31 93 ILE A C 1
ATOM 750 O O . ILE A 1 93 ? -1.174 -5.695 0.068 1.00 67.31 93 ILE A O 1
ATOM 754 N N . ASP A 1 94 ? -2.042 -4.076 -1.239 1.00 72.06 94 ASP A N 1
ATOM 755 C CA . ASP A 1 94 ? -1.822 -4.745 -2.519 1.00 72.06 94 ASP A CA 1
ATOM 756 C C . ASP A 1 94 ? -0.931 -3.877 -3.407 1.00 72.06 94 ASP A C 1
ATOM 758 O O . ASP A 1 94 ? -1.299 -2.767 -3.780 1.00 72.06 94 ASP A O 1
ATOM 762 N N . LEU A 1 95 ? 0.262 -4.391 -3.689 1.00 74.00 95 LEU A N 1
ATOM 763 C CA . LEU A 1 95 ? 1.308 -3.800 -4.517 1.00 74.00 95 LEU A CA 1
ATOM 764 C C . LEU A 1 95 ? 1.637 -4.709 -5.709 1.00 74.00 95 LEU A C 1
ATOM 766 O O . LEU A 1 95 ? 2.761 -4.694 -6.220 1.00 74.00 95 LEU A O 1
ATOM 770 N N . SER A 1 96 ? 0.692 -5.552 -6.123 1.00 81.44 96 SER A N 1
ATOM 771 C CA . SER A 1 96 ? 0.916 -6.488 -7.214 1.00 81.44 96 SER A CA 1
ATOM 772 C C . SER A 1 96 ? 0.990 -5.798 -8.583 1.00 81.44 96 SER A C 1
ATOM 774 O O . SER A 1 96 ? 0.313 -4.803 -8.840 1.00 81.44 96 SER A O 1
ATOM 776 N N . GLY A 1 97 ? 1.824 -6.320 -9.488 1.00 77.06 97 GLY A N 1
ATOM 777 C CA . GLY A 1 97 ? 1.893 -5.845 -10.878 1.00 77.06 97 GLY A CA 1
ATOM 778 C C . GLY A 1 97 ? 2.581 -4.490 -11.082 1.00 77.06 97 GLY A C 1
ATOM 779 O O . GLY A 1 97 ? 2.373 -3.855 -12.115 1.00 77.06 97 GLY A O 1
ATOM 780 N N . LEU A 1 98 ? 3.387 -4.028 -10.122 1.00 77.50 98 LEU A N 1
ATOM 781 C CA . LEU A 1 98 ? 3.998 -2.692 -10.135 1.00 77.50 98 LEU A CA 1
ATOM 782 C C . LEU A 1 98 ? 5.434 -2.661 -10.691 1.00 77.50 98 LEU A C 1
ATOM 784 O O . LEU A 1 98 ? 6.062 -1.604 -10.694 1.00 77.50 98 LEU A O 1
ATOM 788 N N . ASN A 1 99 ? 5.964 -3.790 -11.180 1.00 80.38 99 ASN A N 1
ATOM 789 C CA . ASN A 1 99 ? 7.356 -3.927 -11.639 1.00 80.38 99 ASN A CA 1
ATOM 790 C C . ASN A 1 99 ? 8.401 -3.513 -10.581 1.00 80.38 99 ASN A C 1
ATOM 792 O O . ASN A 1 99 ? 9.471 -3.007 -10.920 1.00 80.38 99 ASN A O 1
ATOM 796 N N . LEU A 1 100 ? 8.108 -3.721 -9.293 1.00 80.62 100 LEU A N 1
ATOM 797 C CA . LEU A 1 100 ? 9.023 -3.376 -8.203 1.00 80.62 100 LEU A CA 1
ATOM 798 C C . LEU A 1 100 ? 10.274 -4.254 -8.257 1.00 80.62 100 LEU A C 1
ATOM 800 O O . LEU A 1 100 ? 10.167 -5.475 -8.208 1.00 80.62 100 LEU A O 1
ATOM 804 N N . THR A 1 101 ? 11.455 -3.640 -8.296 1.00 87.88 101 THR A N 1
ATOM 805 C CA . THR A 1 101 ? 12.749 -4.348 -8.242 1.00 87.88 101 THR A CA 1
ATOM 806 C C . THR A 1 101 ? 13.339 -4.399 -6.832 1.00 87.88 101 THR A C 1
ATOM 808 O O . THR A 1 101 ? 14.250 -5.176 -6.563 1.00 87.88 101 THR A O 1
ATOM 811 N N . THR A 1 102 ? 12.831 -3.570 -5.916 1.00 85.19 102 THR A N 1
ATOM 812 C CA . THR A 1 102 ? 13.298 -3.461 -4.527 1.00 85.19 102 THR A CA 1
ATOM 813 C C . THR A 1 102 ? 12.126 -3.454 -3.559 1.00 85.19 102 THR A 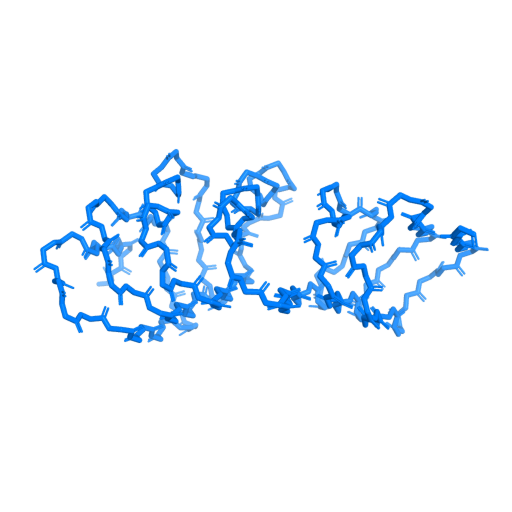C 1
ATOM 815 O O . THR A 1 102 ? 11.091 -2.853 -3.855 1.00 85.19 102 THR A O 1
ATOM 818 N N . GLN A 1 103 ? 12.306 -4.068 -2.387 1.00 86.06 103 GLN A N 1
ATOM 819 C CA . GLN A 1 103 ? 11.298 -4.085 -1.330 1.00 86.06 103 GLN A CA 1
ATOM 820 C C . GLN A 1 103 ? 10.915 -2.656 -0.904 1.00 86.06 103 GLN A C 1
ATOM 822 O O . GLN A 1 103 ? 11.792 -1.884 -0.502 1.00 86.06 103 GLN A O 1
ATOM 827 N N . PRO A 1 104 ? 9.618 -2.303 -0.930 1.00 79.19 104 PRO A N 1
ATOM 828 C CA . PRO A 1 104 ? 9.147 -1.030 -0.409 1.00 79.19 104 PRO A CA 1
ATOM 829 C C . PRO A 1 104 ? 9.404 -0.906 1.102 1.00 79.19 104 PRO A C 1
ATOM 831 O O . PRO A 1 104 ? 9.120 -1.833 1.865 1.00 79.19 104 PRO A O 1
ATOM 834 N N . PRO A 1 105 ? 9.909 0.238 1.577 1.00 77.00 105 PRO A N 1
ATOM 835 C CA . PRO A 1 105 ? 10.094 0.466 3.003 1.00 77.00 105 PRO A CA 1
ATOM 836 C C . PRO A 1 105 ? 8.753 0.644 3.736 1.00 77.00 105 PRO A C 1
ATOM 838 O O . PRO A 1 105 ? 7.757 1.121 3.187 1.00 77.00 105 PRO A O 1
ATOM 841 N N . GLY A 1 106 ? 8.735 0.309 5.028 1.00 73.56 106 GLY A N 1
ATOM 842 C CA . GLY A 1 106 ? 7.572 0.508 5.898 1.00 73.56 106 GLY A CA 1
ATOM 843 C C . GLY A 1 106 ? 6.548 -0.637 5.880 1.00 73.56 106 GLY A C 1
ATOM 844 O O . GLY A 1 106 ? 5.573 -0.601 6.637 1.00 73.56 106 GLY A O 1
ATOM 845 N N . LEU A 1 107 ? 6.757 -1.656 5.050 1.00 79.81 107 LEU A N 1
ATOM 846 C CA . LEU A 1 107 ? 5.849 -2.790 4.921 1.00 79.81 107 LEU A CA 1
ATOM 847 C C . LEU A 1 107 ? 5.612 -3.569 6.235 1.00 79.81 107 LEU A C 1
ATOM 849 O O . LEU A 1 107 ? 4.542 -4.145 6.399 1.00 79.81 107 LEU A O 1
ATOM 853 N N . GLN A 1 108 ? 6.518 -3.482 7.216 1.00 80.38 108 GLN A N 1
ATOM 854 C CA . GLN A 1 108 ? 6.410 -4.124 8.536 1.00 80.38 108 GLN A CA 1
ATOM 855 C C . GLN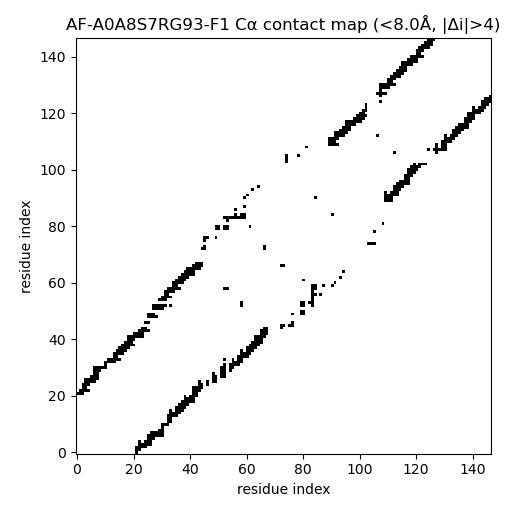 A 1 108 ? 5.163 -3.754 9.352 1.00 80.38 108 GLN A C 1
ATOM 857 O O . GLN A 1 108 ? 4.848 -4.389 10.355 1.00 80.38 108 GLN A O 1
ATOM 862 N N . ASN A 1 109 ? 4.455 -2.706 8.941 1.00 72.00 109 ASN A N 1
ATOM 863 C CA . ASN A 1 109 ? 3.271 -2.221 9.637 1.00 72.00 109 ASN A CA 1
ATOM 864 C C . ASN A 1 109 ? 1.967 -2.863 9.135 1.00 72.00 109 ASN A C 1
ATOM 866 O O . ASN A 1 109 ? 0.913 -2.605 9.713 1.00 72.00 109 ASN A O 1
ATOM 870 N N . PHE A 1 110 ? 2.015 -3.664 8.065 1.00 74.00 110 PHE A N 1
ATOM 871 C CA . PHE A 1 110 ? 0.842 -4.329 7.496 1.00 74.00 110 PHE A CA 1
ATOM 872 C C . PHE A 1 110 ? 0.692 -5.751 8.032 1.00 74.00 110 PHE A C 1
ATOM 874 O O . PHE A 1 110 ? 1.673 -6.457 8.255 1.00 74.00 110 PHE A O 1
ATOM 881 N N . THR A 1 111 ? -0.557 -6.191 8.189 1.00 79.25 111 THR A N 1
ATOM 882 C CA . THR A 1 111 ? -0.864 -7.578 8.557 1.00 79.25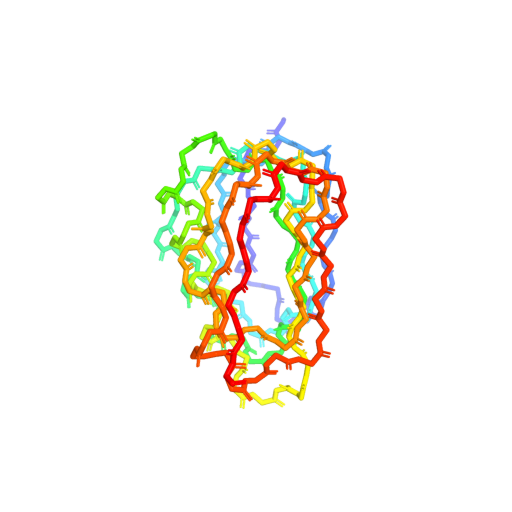 111 THR A CA 1
ATOM 883 C C . THR A 1 111 ? -1.061 -8.461 7.331 1.00 79.25 111 THR A C 1
ATOM 885 O O . THR A 1 111 ? -0.958 -9.678 7.431 1.00 79.25 111 THR A O 1
ATOM 888 N N . SER A 1 112 ? -1.357 -7.879 6.168 1.00 81.81 112 SER A N 1
ATOM 889 C CA . SER A 1 112 ? -1.503 -8.602 4.910 1.00 81.81 112 SER A CA 1
ATOM 890 C C . SER A 1 112 ? -0.833 -7.831 3.779 1.00 81.81 112 SER A C 1
ATOM 892 O O . SER A 1 112 ? -1.145 -6.665 3.557 1.00 81.81 112 SER A O 1
ATOM 894 N N . ILE A 1 113 ? 0.082 -8.468 3.057 1.00 84.56 113 ILE A N 1
ATOM 895 C CA . ILE A 1 113 ? 0.850 -7.845 1.975 1.00 84.56 113 ILE A CA 1
ATOM 896 C C . ILE A 1 113 ? 0.718 -8.705 0.721 1.00 84.56 113 ILE A C 1
ATOM 898 O O . ILE A 1 113 ? 1.079 -9.878 0.742 1.00 84.56 113 ILE A O 1
ATOM 902 N N . ASN A 1 114 ? 0.242 -8.125 -0.377 1.00 86.06 114 ASN A N 1
ATOM 903 C CA . ASN A 1 114 ? 0.318 -8.730 -1.702 1.00 86.06 114 ASN A CA 1
ATOM 904 C C . ASN A 1 114 ? 1.383 -8.006 -2.537 1.00 86.06 114 ASN A C 1
ATOM 906 O O . ASN A 1 114 ? 1.273 -6.811 -2.785 1.00 86.06 114 ASN A O 1
ATOM 910 N N . LEU A 1 115 ? 2.418 -8.729 -2.951 1.00 90.56 115 LEU A N 1
ATOM 911 C CA . LEU A 1 115 ? 3.526 -8.269 -3.792 1.00 90.56 115 LEU A CA 1
ATOM 912 C C . LEU A 1 115 ? 3.645 -9.119 -5.067 1.00 90.56 115 LEU A C 1
ATOM 914 O O . LEU A 1 115 ? 4.711 -9.163 -5.685 1.00 90.56 115 LEU A O 1
ATOM 918 N N . ASP A 1 116 ? 2.568 -9.792 -5.469 1.00 92.88 116 ASP A N 1
ATOM 919 C CA . ASP A 1 116 ? 2.563 -10.666 -6.638 1.00 92.88 116 ASP A CA 1
ATOM 920 C C . ASP A 1 116 ? 2.938 -9.929 -7.935 1.00 92.88 116 ASP A C 1
ATOM 922 O O . ASP A 1 116 ? 2.651 -8.749 -8.108 1.00 92.88 116 ASP A O 1
ATOM 926 N N . ASN A 1 117 ? 3.518 -10.631 -8.905 1.00 90.06 117 ASN A N 1
ATOM 927 C CA . ASN A 1 117 ? 3.816 -10.094 -10.239 1.00 90.06 117 ASN A CA 1
ATOM 928 C C . ASN A 1 117 ? 4.721 -8.844 -10.196 1.00 90.06 117 ASN A C 1
ATOM 930 O O . ASN A 1 117 ? 4.413 -7.811 -10.792 1.00 90.06 117 ASN A O 1
ATOM 934 N N . ASN A 1 118 ? 5.837 -8.939 -9.476 1.00 90.00 118 ASN A N 1
ATOM 935 C CA . ASN A 1 118 ? 6.875 -7.908 -9.404 1.00 90.00 118 ASN A CA 1
ATOM 936 C C . ASN A 1 118 ? 8.238 -8.488 -9.840 1.00 90.00 118 ASN A C 1
ATOM 938 O O . ASN A 1 118 ? 8.313 -9.555 -10.443 1.00 90.00 118 ASN A O 1
ATOM 942 N N . GLN A 1 119 ? 9.331 -7.761 -9.611 1.00 94.81 119 GLN A N 1
ATOM 943 C CA . GLN A 1 119 ? 10.695 -8.143 -10.001 1.00 94.81 119 GLN A CA 1
ATOM 944 C C . GLN A 1 119 ? 11.637 -8.160 -8.786 1.00 94.81 119 GLN A C 1
ATOM 946 O O . GLN A 1 119 ? 12.837 -7.926 -8.919 1.00 94.81 119 GLN A O 1
ATOM 951 N N . LEU A 1 120 ? 11.098 -8.398 -7.583 1.00 96.06 120 LEU A N 1
ATOM 952 C CA . LEU A 1 120 ? 11.887 -8.411 -6.355 1.00 96.06 120 LEU A CA 1
ATOM 953 C C . LEU A 1 120 ? 12.880 -9.567 -6.389 1.00 96.06 120 LEU A C 1
ATOM 955 O O . LEU A 1 120 ? 12.482 -10.701 -6.646 1.00 96.06 120 LEU A O 1
ATOM 959 N N . THR A 1 121 ? 14.143 -9.289 -6.069 1.00 97.19 121 THR A N 1
ATOM 960 C CA . THR A 1 121 ? 15.175 -10.320 -5.878 1.00 97.19 121 THR A CA 1
ATOM 961 C C . THR A 1 121 ? 15.392 -10.668 -4.408 1.00 97.19 121 THR A C 1
ATOM 963 O O . THR A 1 121 ? 15.934 -11.720 -4.095 1.00 97.19 121 THR A O 1
ATOM 966 N N . HIS A 1 122 ? 14.958 -9.810 -3.486 1.00 97.00 122 HIS A N 1
ATOM 967 C CA . HIS A 1 122 ? 15.170 -9.976 -2.049 1.00 97.00 122 HIS A CA 1
ATOM 968 C C . HIS A 1 122 ? 13.925 -9.513 -1.284 1.00 97.00 122 HIS A C 1
ATOM 970 O O . HIS A 1 122 ? 13.345 -8.479 -1.633 1.00 97.00 122 HIS A O 1
ATOM 976 N N . PHE A 1 123 ? 13.537 -10.252 -0.240 1.00 96.75 123 PHE A N 1
ATOM 977 C CA . PHE A 1 123 ? 12.492 -9.842 0.702 1.00 96.75 123 PHE A CA 1
ATOM 978 C C . PHE A 1 123 ? 12.900 -10.132 2.153 1.00 96.75 123 PHE A C 1
ATOM 980 O O . PHE A 1 123 ? 13.231 -11.260 2.501 1.00 96.75 123 PHE A O 1
ATOM 987 N N . ASP A 1 124 ? 12.869 -9.123 3.014 1.00 96.06 124 ASP A N 1
ATOM 988 C CA . ASP A 1 124 ? 13.210 -9.218 4.430 1.00 96.06 124 ASP A CA 1
ATOM 989 C C . ASP A 1 124 ? 12.024 -8.785 5.297 1.00 96.06 124 ASP A C 1
ATOM 991 O O . ASP A 1 124 ? 11.613 -7.616 5.277 1.00 96.06 124 ASP A O 1
ATOM 995 N N . ALA A 1 125 ? 11.497 -9.751 6.052 1.00 94.50 125 ALA A N 1
ATOM 996 C CA . ALA A 1 125 ? 10.405 -9.597 7.001 1.00 94.50 125 ALA A CA 1
ATOM 997 C C . ALA A 1 125 ? 10.810 -9.917 8.451 1.00 94.50 125 ALA A C 1
ATOM 999 O O . ALA A 1 125 ? 9.950 -10.190 9.288 1.00 94.50 125 ALA A O 1
ATOM 1000 N N . THR A 1 126 ? 12.104 -9.859 8.780 1.00 94.50 126 THR A N 1
ATOM 1001 C CA . THR A 1 126 ? 12.618 -10.147 10.136 1.00 94.50 126 THR A CA 1
ATOM 1002 C C . THR A 1 126 ? 12.033 -9.256 11.236 1.00 94.50 126 THR A C 1
ATOM 1004 O O . THR A 1 126 ? 12.052 -9.645 12.398 1.00 94.50 126 THR A O 1
ATOM 1007 N N . ASN A 1 127 ? 11.496 -8.079 10.899 1.00 88.69 127 ASN A N 1
ATOM 1008 C CA . ASN A 1 127 ? 10.875 -7.145 11.847 1.00 88.69 127 ASN A CA 1
ATOM 1009 C C . ASN A 1 127 ? 9.365 -6.931 11.622 1.00 88.69 127 ASN A C 1
ATOM 1011 O O . ASN A 1 127 ? 8.827 -5.888 11.995 1.00 88.69 127 ASN A O 1
ATOM 1015 N N . TYR A 1 128 ? 8.680 -7.874 10.968 1.00 90.44 128 TYR A N 1
ATOM 1016 C CA . TYR A 1 128 ? 7.269 -7.740 10.588 1.00 90.44 128 TYR A CA 1
ATOM 1017 C C . TYR A 1 128 ? 6.354 -8.420 11.618 1.00 90.44 128 TYR A C 1
ATOM 1019 O O . TYR A 1 128 ? 5.595 -9.329 11.289 1.00 90.44 128 TYR A O 1
ATOM 1027 N N . ASP A 1 129 ? 6.388 -7.955 12.868 1.00 85.31 129 ASP A N 1
ATOM 1028 C CA . ASP A 1 129 ? 5.698 -8.596 14.006 1.00 85.31 129 ASP A CA 1
ATOM 1029 C C . ASP A 1 129 ? 4.168 -8.703 13.845 1.00 85.31 129 ASP A C 1
ATOM 1031 O O . ASP A 1 129 ? 3.509 -9.483 14.532 1.00 85.31 129 ASP A O 1
ATOM 1035 N N . ARG A 1 130 ? 3.584 -7.904 12.943 1.00 80.06 130 ARG A N 1
ATOM 1036 C CA . ARG A 1 130 ? 2.141 -7.870 12.664 1.00 80.06 130 ARG A CA 1
ATOM 1037 C C . ARG A 1 130 ? 1.735 -8.701 11.443 1.00 80.06 130 ARG A C 1
ATOM 1039 O O . ARG A 1 130 ? 0.538 -8.821 11.196 1.00 80.06 130 ARG A O 1
ATOM 1046 N N . LEU A 1 131 ? 2.680 -9.236 10.664 1.00 86.38 131 LEU A N 1
ATOM 1047 C CA . LEU A 1 131 ? 2.396 -9.894 9.386 1.00 86.38 131 LEU A CA 1
ATOM 1048 C C . LEU A 1 131 ? 1.696 -11.242 9.590 1.00 86.38 131 LEU A C 1
ATOM 1050 O O . LEU A 1 131 ? 2.233 -12.167 10.188 1.00 86.38 131 LEU A O 1
ATOM 1054 N N . VAL A 1 132 ? 0.493 -11.355 9.038 1.00 86.56 132 VAL A N 1
ATOM 1055 C CA . VAL A 1 132 ? -0.360 -12.551 9.068 1.00 86.56 132 VAL A CA 1
ATOM 1056 C C . VAL A 1 132 ? -0.444 -13.201 7.686 1.00 86.56 132 VAL A C 1
ATOM 1058 O O . VAL A 1 132 ? -0.517 -14.423 7.579 1.00 86.56 132 VAL A O 1
ATOM 1061 N N . LYS A 1 133 ? -0.454 -12.399 6.614 1.00 87.69 133 LYS A N 1
ATOM 1062 C CA . LYS A 1 133 ? -0.602 -12.863 5.227 1.00 87.69 133 LYS A CA 1
ATOM 1063 C C . LYS A 1 133 ? 0.433 -12.192 4.330 1.00 87.69 133 LYS A C 1
ATOM 1065 O O . LYS A 1 133 ? 0.609 -10.978 4.368 1.00 87.69 133 LYS A O 1
ATOM 1070 N N . LEU A 1 134 ? 1.088 -12.976 3.487 1.00 93.56 134 LEU A N 1
ATOM 1071 C CA . LEU A 1 134 ? 2.057 -12.486 2.516 1.00 93.56 134 LEU A CA 1
ATOM 1072 C C . LEU A 1 134 ? 1.892 -13.246 1.205 1.00 93.56 134 LEU A C 1
ATOM 1074 O O . LEU A 1 134 ? 1.838 -14.474 1.210 1.00 93.56 134 LEU A O 1
ATOM 1078 N N . SER A 1 135 ? 1.853 -12.511 0.101 1.00 96.00 135 SER A N 1
ATOM 1079 C CA . SER A 1 135 ? 1.878 -13.052 -1.253 1.00 96.00 135 SER A CA 1
ATOM 1080 C C . SER A 1 135 ? 3.047 -12.439 -2.018 1.00 96.00 135 SER A C 1
ATOM 1082 O O . SER A 1 135 ? 3.235 -11.225 -1.992 1.00 96.00 135 SER A O 1
ATOM 1084 N N . LEU A 1 136 ? 3.864 -13.290 -2.636 1.00 97.06 136 LEU A N 1
ATOM 1085 C CA . LEU A 1 136 ? 5.098 -12.932 -3.351 1.00 97.06 136 LEU A CA 1
ATOM 1086 C C . LEU A 1 136 ? 5.200 -13.656 -4.708 1.00 97.06 136 LEU A C 1
ATOM 1088 O O . LEU A 1 136 ? 6.289 -13.784 -5.271 1.00 97.06 136 LEU A O 1
ATOM 1092 N N . ASN A 1 137 ? 4.087 -14.166 -5.237 1.00 97.56 137 ASN A N 1
ATOM 1093 C CA . ASN A 1 137 ? 4.066 -14.968 -6.460 1.00 97.56 137 ASN A CA 1
ATOM 1094 C C . ASN A 1 137 ? 4.634 -14.180 -7.646 1.00 97.56 137 ASN A C 1
ATOM 1096 O O . ASN A 1 137 ? 4.522 -12.959 -7.698 1.00 97.56 137 ASN A O 1
ATOM 1100 N N . SER A 1 138 ? 5.213 -14.870 -8.631 1.00 97.44 138 SER A N 1
ATOM 1101 C CA . SER A 1 138 ? 5.724 -14.231 -9.856 1.00 97.44 138 SER A CA 1
ATOM 1102 C C . SER A 1 138 ? 6.683 -13.058 -9.576 1.00 97.44 138 SER A C 1
ATOM 1104 O O . SER A 1 138 ? 6.491 -11.957 -10.087 1.00 97.44 138 SER A O 1
ATOM 1106 N N . ASN A 1 139 ? 7.697 -13.298 -8.739 1.00 97.56 139 ASN A N 1
ATOM 1107 C CA . ASN A 1 139 ? 8.851 -12.418 -8.521 1.00 97.56 139 ASN A CA 1
ATOM 1108 C C . ASN A 1 139 ? 10.153 -13.096 -8.993 1.00 97.56 139 ASN A C 1
ATOM 1110 O O . ASN A 1 139 ? 10.130 -14.238 -9.453 1.00 97.56 139 ASN A O 1
ATOM 1114 N N . ALA A 1 140 ? 11.292 -12.414 -8.851 1.00 97.38 140 ALA A N 1
ATOM 1115 C CA . ALA A 1 140 ? 12.629 -12.927 -9.166 1.00 97.38 140 ALA A CA 1
ATOM 1116 C C . ALA A 1 140 ? 13.452 -13.234 -7.894 1.00 97.38 140 ALA A C 1
ATOM 1118 O O . ALA A 1 140 ? 14.659 -13.008 -7.872 1.00 97.38 140 ALA A O 1
ATOM 1119 N N . LEU A 1 141 ? 12.794 -13.686 -6.815 1.00 97.88 141 LEU A N 1
ATOM 1120 C CA . LEU A 1 141 ? 13.383 -13.779 -5.473 1.00 97.88 141 LEU A CA 1
ATOM 1121 C C . LEU A 1 141 ? 14.544 -14.780 -5.419 1.00 97.88 141 LEU A C 1
ATOM 1123 O O . LEU A 1 141 ? 14.374 -15.968 -5.677 1.00 97.88 141 LEU A O 1
ATOM 1127 N N . GLU A 1 142 ? 15.704 -14.287 -5.007 1.00 97.88 142 GLU A N 1
ATOM 1128 C CA . GLU A 1 142 ? 16.915 -15.049 -4.713 1.00 97.88 142 GLU A CA 1
ATOM 1129 C C . GLU A 1 142 ? 17.030 -15.353 -3.212 1.00 97.88 142 GLU A C 1
ATOM 1131 O O . GLU A 1 142 ? 17.609 -16.370 -2.830 1.00 97.88 142 GLU A O 1
ATOM 1136 N N . SER A 1 143 ? 16.460 -14.506 -2.345 1.00 97.00 143 SER A N 1
ATOM 1137 C CA . SER A 1 143 ? 16.433 -14.737 -0.895 1.00 97.00 143 SER A CA 1
ATOM 1138 C C . SER A 1 143 ? 15.210 -14.138 -0.197 1.00 97.00 143 SER A C 1
ATOM 1140 O O . SER A 1 143 ? 14.644 -13.129 -0.632 1.00 97.00 143 SER A O 1
ATOM 1142 N N . ILE A 1 144 ? 14.805 -14.791 0.900 1.00 96.69 144 ILE A N 1
ATOM 1143 C CA . ILE A 1 144 ? 13.717 -14.359 1.779 1.00 96.69 144 ILE A CA 1
ATOM 1144 C C . ILE A 1 144 ? 14.121 -14.583 3.242 1.00 96.69 144 ILE A C 1
ATOM 1146 O O . ILE A 1 144 ? 14.515 -15.696 3.591 1.00 96.69 144 ILE A O 1
ATOM 1150 N N . ASN A 1 145 ? 13.973 -13.562 4.092 1.00 96.38 145 ASN A N 1
ATOM 1151 C CA . ASN A 1 145 ? 14.248 -13.645 5.530 1.00 96.38 145 ASN A CA 1
ATOM 1152 C C . ASN A 1 145 ? 12.962 -13.489 6.359 1.00 96.38 145 ASN A C 1
ATOM 1154 O O . ASN A 1 145 ? 12.196 -12.546 6.151 1.00 96.38 145 ASN A O 1
ATOM 1158 N N . PHE A 1 146 ? 12.773 -14.379 7.336 1.00 90.88 146 PHE A N 1
ATOM 1159 C CA . PHE A 1 146 ? 11.736 -14.322 8.375 1.00 90.88 146 PHE A CA 1
ATOM 1160 C C . PHE A 1 146 ? 12.382 -14.452 9.770 1.00 90.88 146 PHE A C 1
ATOM 1162 O O . PHE A 1 146 ? 13.528 -14.908 9.833 1.00 90.88 146 PHE A O 1
ATOM 1169 N N . PRO A 1 147 ? 11.690 -14.038 10.853 1.00 79.19 147 PRO A N 1
ATOM 1170 C CA . PRO A 1 147 ? 12.151 -14.231 12.231 1.00 79.19 147 PRO A CA 1
ATOM 1171 C C . PRO A 1 147 ? 12.430 -15.696 12.598 1.00 79.19 147 PRO A C 1
ATOM 1173 O O . PRO A 1 147 ? 11.734 -16.590 12.058 1.00 79.19 147 PRO A O 1
#

Mean predicted aligned error: 11.42 Å

Nearest PDB structures (foldseek):
  3o6n-assembly1_A  TM=5.348E-01  e=1.745E-01  Anopheles gambiae
  8dra-assembly1_F  TM=6.045E-01  e=3.951E-01  Mus musculus
  4xgo-assembly1_A  TM=3.607E-01  e=4.009E-02  Anopheles gambiae
  4kxf-assembly2_B  TM=5.798E-01  e=5.188E-01  Mus musculus
  3oja-assembly1_B  TM=4.351E-01  e=4.406E-01  Anopheles gambiae

Organism: Escherichia coli (NCBI:txid562)

InterPro domains:
  IPR001611 Leucine-rich repeat [PF00560] (33-46)
  IPR001611 Leucine-rich repeat [PS51450] (33-54)
  IPR032675 Leucine-rich repeat domain superfamily [G3DSA:3.80.10.10] (1-147)

Secondary structure (DSSP, 8-state):
---EEE-TT-TT--EEE--SS---EEE-TT--S--EEE--SS-----GGGHHHHTTS---EEE-----S-HHHHHHHHHHHHTT-SS-S--EEE-TTS---SPPTTGGG-SEEE--S---SEEE-TT-TT--EEE--S---SEEE--

Sequence (147 aa):
MITDLILHNHPRMKTITLNDNHIAHLNAKNTTKLEYLNLSNNNLLPTNDIDQLISSKHLWHVLVNGINNDPLAQMQYWTAVRNIIDDTNEVTIDLSGLNLTTQPPGLQNFTSINLDNNQLTHFDATNYDRLVKLSLNSNALESINFP

Radius of gyration: 15.56 Å; Cα contacts (8 Å, |Δi|>4): 328; chains: 1; bounding box: 38×34×33 Å

Foldseek 3Di:
DDQEDAQPPPAPAAEDADAQEAHAYYQLAPHAHHAYEEHANYAHEADPNLLRVLNNLRHQYYHYHHPPPDLVSVLVNVVSVLSNPPDDLFHEDAPDQVQDQDDRPPCLSGQEYHHAHYAHQEEENCNNPNHNYYHHHNYNHPDYYYD